Protein AF-A0A4R6RKH7-F1 (afdb_monomer_lite)

Organism: NCBI:txid1920512

Sequence (95 aa):
MTASIIANHLQAALGTDVGISFDDTAAPREVVLYRPDRLSEDFVALALQSLEDTDPNALDRIEAVLVTFETPLGRSRRRVDFRPRGGDVGRDAAA

Structure (mmCIF, N/CA/C/O backbone):
data_AF-A0A4R6RKH7-F1
#
_entry.id   AF-A0A4R6RKH7-F1
#
loop_
_atom_site.group_PDB
_atom_site.id
_atom_site.type_symbol
_atom_site.label_atom_id
_atom_site.label_alt_id
_atom_site.label_comp_id
_atom_site.label_asym_id
_atom_site.label_entity_id
_atom_site.label_seq_id
_atom_site.pdbx_PDB_ins_code
_atom_site.Cartn_x
_atom_site.Cartn_y
_atom_site.Cartn_z
_atom_site.occupancy
_atom_site.B_iso_or_equiv
_atom_site.auth_seq_id
_atom_site.auth_comp_id
_atom_site.auth_asym_id
_atom_site.auth_atom_id
_atom_site.pdbx_PDB_model_num
ATOM 1 N N . MET A 1 1 ? 13.550 -1.271 -9.392 1.00 62.09 1 MET A N 1
ATOM 2 C CA . MET A 1 1 ? 12.834 -0.108 -8.832 1.00 62.09 1 MET A CA 1
ATOM 3 C C . MET A 1 1 ? 13.189 0.051 -7.355 1.00 62.09 1 MET A C 1
ATOM 5 O O . MET A 1 1 ? 13.490 -0.958 -6.731 1.00 62.09 1 MET A O 1
ATOM 9 N N . THR A 1 2 ? 13.235 1.272 -6.808 1.00 78.75 2 THR A N 1
ATOM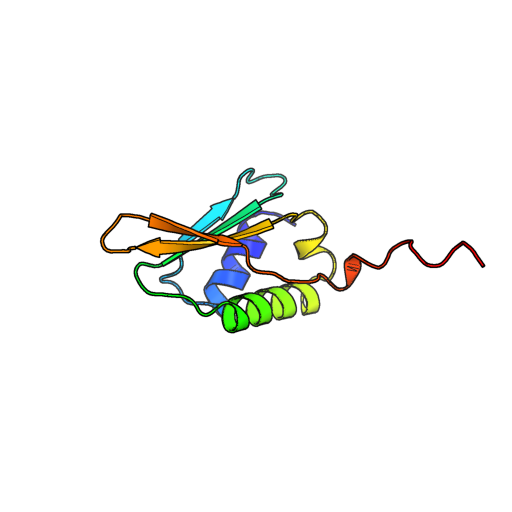 10 C CA . THR A 1 2 ? 13.549 1.523 -5.384 1.00 78.75 2 THR A CA 1
ATOM 11 C C . THR A 1 2 ? 12.271 1.682 -4.557 1.00 78.75 2 THR A C 1
ATOM 13 O O . THR A 1 2 ? 11.237 2.089 -5.092 1.00 78.75 2 THR A O 1
ATOM 16 N N . ALA A 1 3 ? 12.342 1.419 -3.247 1.00 85.62 3 ALA A N 1
ATOM 17 C CA . ALA A 1 3 ? 11.224 1.580 -2.309 1.00 85.62 3 ALA A CA 1
ATOM 18 C C . ALA A 1 3 ? 10.541 2.961 -2.398 1.00 85.62 3 ALA A C 1
ATOM 20 O O . ALA A 1 3 ? 9.325 3.070 -2.266 1.00 85.62 3 ALA A O 1
ATOM 21 N N . SER A 1 4 ? 11.306 4.014 -2.701 1.00 87.06 4 SER A N 1
ATOM 22 C CA . SER A 1 4 ? 10.792 5.378 -2.867 1.00 87.06 4 SER A CA 1
ATOM 23 C C . SER A 1 4 ? 9.785 5.517 -4.010 1.00 87.06 4 SER A C 1
ATOM 25 O O . SER A 1 4 ? 8.825 6.267 -3.877 1.00 87.06 4 SER A O 1
ATOM 27 N N . ILE A 1 5 ? 9.969 4.802 -5.125 1.00 87.88 5 ILE A N 1
ATOM 28 C CA . ILE A 1 5 ? 9.048 4.892 -6.268 1.00 87.88 5 ILE A CA 1
ATOM 29 C C . ILE A 1 5 ? 7.721 4.209 -5.928 1.00 87.88 5 ILE A C 1
ATOM 31 O O . ILE A 1 5 ? 6.662 4.795 -6.143 1.00 87.88 5 ILE A O 1
ATOM 35 N N . ILE A 1 6 ? 7.785 3.019 -5.318 1.00 89.94 6 ILE A N 1
ATOM 36 C CA . ILE A 1 6 ? 6.602 2.288 -4.841 1.00 89.94 6 ILE A CA 1
ATOM 37 C C . ILE A 1 6 ? 5.834 3.143 -3.825 1.00 89.94 6 ILE A C 1
ATOM 39 O O . ILE A 1 6 ? 4.625 3.315 -3.952 1.00 89.94 6 ILE A O 1
ATOM 43 N N . ALA A 1 7 ? 6.538 3.729 -2.851 1.00 92.56 7 ALA A N 1
ATOM 44 C CA . ALA A 1 7 ? 5.925 4.579 -1.836 1.00 92.56 7 ALA A CA 1
ATOM 45 C C . ALA A 1 7 ? 5.233 5.805 -2.444 1.00 92.56 7 ALA A C 1
ATOM 47 O O . ALA A 1 7 ? 4.080 6.071 -2.117 1.00 92.56 7 ALA A O 1
ATOM 48 N N . ASN A 1 8 ? 5.898 6.514 -3.360 1.00 91.69 8 ASN A N 1
ATOM 49 C CA . ASN A 1 8 ? 5.330 7.698 -4.005 1.00 91.69 8 ASN A CA 1
ATOM 50 C C . ASN A 1 8 ? 4.054 7.363 -4.787 1.00 91.69 8 ASN A C 1
ATOM 52 O O . ASN A 1 8 ? 3.068 8.094 -4.694 1.00 91.69 8 ASN A O 1
ATOM 56 N N . HIS A 1 9 ? 4.053 6.253 -5.532 1.00 92.25 9 HIS A N 1
ATOM 57 C CA . HIS A 1 9 ? 2.880 5.826 -6.295 1.00 92.25 9 HIS A CA 1
ATOM 58 C C . HIS A 1 9 ? 1.716 5.454 -5.378 1.00 92.25 9 HIS A C 1
ATOM 60 O O . HIS A 1 9 ? 0.591 5.912 -5.569 1.00 92.25 9 HIS A O 1
ATOM 66 N N . LEU A 1 10 ? 1.991 4.664 -4.339 1.00 92.38 10 LEU A N 1
ATOM 67 C CA . LEU A 1 10 ? 0.973 4.237 -3.384 1.00 92.38 10 LEU A CA 1
ATOM 68 C C . LEU A 1 10 ? 0.426 5.407 -2.559 1.00 92.38 10 LEU A C 1
ATOM 70 O O . LEU A 1 10 ? -0.777 5.453 -2.330 1.00 92.38 10 LEU A O 1
ATOM 74 N N . GLN A 1 11 ? 1.249 6.382 -2.167 1.00 93.56 11 GLN A N 1
ATOM 75 C CA . GLN A 1 11 ? 0.765 7.605 -1.512 1.00 93.56 11 GLN A CA 1
ATOM 76 C C . GLN A 1 11 ? -0.100 8.455 -2.445 1.00 93.56 11 GLN A C 1
ATOM 78 O O . GLN A 1 11 ? -1.122 8.984 -2.012 1.00 93.56 11 GLN A O 1
ATOM 83 N N . ALA A 1 12 ? 0.266 8.564 -3.726 1.00 92.00 12 ALA A N 1
ATOM 84 C CA . ALA A 1 12 ? -0.547 9.278 -4.707 1.00 92.00 12 ALA A CA 1
ATOM 85 C C . ALA A 1 12 ? -1.916 8.609 -4.923 1.00 92.00 12 ALA A C 1
ATOM 87 O O . ALA A 1 12 ? -2.916 9.304 -5.090 1.00 92.00 12 ALA A O 1
ATOM 88 N N . ALA A 1 13 ? -1.969 7.274 -4.887 1.00 91.88 13 ALA A N 1
ATOM 89 C CA . ALA A 1 13 ? -3.200 6.511 -5.074 1.00 91.88 13 ALA A CA 1
ATOM 90 C C . ALA A 1 13 ? -4.073 6.430 -3.808 1.00 91.88 13 ALA A C 1
ATOM 92 O O . ALA A 1 13 ? -5.296 6.513 -3.901 1.00 91.88 13 ALA A O 1
ATOM 93 N N . LEU A 1 14 ? -3.464 6.251 -2.632 1.00 91.50 14 LEU A N 1
ATOM 94 C CA . LEU A 1 14 ? -4.173 5.926 -1.388 1.00 91.50 14 LEU A CA 1
ATOM 95 C C . LEU A 1 14 ? -4.355 7.116 -0.434 1.00 91.50 14 LEU A C 1
ATOM 97 O O . LEU A 1 14 ? -5.173 7.023 0.485 1.00 91.50 14 LEU A O 1
ATOM 101 N N . GLY A 1 15 ? -3.624 8.212 -0.653 1.00 90.56 15 GLY A N 1
ATOM 102 C CA . GLY A 1 15 ? -3.641 9.412 0.183 1.00 90.56 15 GLY A CA 1
ATOM 103 C C . GLY A 1 15 ? -2.323 9.655 0.925 1.00 90.56 15 GLY A C 1
ATOM 104 O O . GLY A 1 15 ? -1.565 8.736 1.241 1.00 90.56 15 GLY A O 1
ATOM 105 N N . THR A 1 16 ? -2.046 10.927 1.227 1.00 87.69 16 THR A N 1
ATOM 106 C CA . THR A 1 16 ? -0.821 11.371 1.923 1.00 87.69 16 THR A CA 1
ATOM 107 C C . THR A 1 16 ? -0.776 10.979 3.400 1.00 87.69 16 THR A C 1
ATOM 109 O O . THR A 1 16 ? 0.268 11.070 4.039 1.00 87.69 16 THR A O 1
ATOM 112 N N . ASP A 1 17 ? -1.917 10.591 3.958 1.00 88.25 17 ASP A N 1
ATOM 113 C CA . ASP A 1 17 ? -2.106 10.115 5.327 1.00 88.25 17 ASP A CA 1
ATOM 114 C C . ASP A 1 17 ? -1.718 8.638 5.510 1.00 88.25 17 ASP A C 1
ATOM 116 O O . ASP A 1 17 ? -1.610 8.164 6.643 1.00 88.25 17 ASP A O 1
ATOM 120 N N . VAL A 1 18 ? -1.459 7.917 4.415 1.00 91.25 18 VAL A N 1
ATOM 121 C CA . VAL A 1 18 ? -0.966 6.539 4.446 1.00 91.25 18 VAL A CA 1
ATOM 122 C C . VAL A 1 18 ? 0.528 6.519 4.766 1.00 91.25 18 VAL A C 1
ATOM 124 O O . VAL A 1 18 ? 1.372 6.980 3.992 1.00 91.25 18 VAL A O 1
ATOM 127 N N . GLY A 1 19 ? 0.863 5.925 5.910 1.00 92.94 19 GLY A N 1
ATOM 128 C CA . GLY A 1 19 ? 2.227 5.530 6.234 1.00 92.94 19 GLY A CA 1
ATOM 129 C C . GLY A 1 19 ? 2.618 4.293 5.432 1.00 92.94 19 GLY A C 1
ATOM 130 O O . GLY A 1 19 ? 1.869 3.321 5.399 1.00 92.94 19 GLY A O 1
ATOM 131 N N . ILE A 1 20 ? 3.788 4.317 4.800 1.00 94.38 20 ILE A N 1
ATOM 132 C CA . ILE A 1 20 ? 4.307 3.190 4.020 1.00 94.38 20 ILE A CA 1
ATOM 133 C C . ILE A 1 20 ? 5.673 2.815 4.573 1.00 94.38 20 ILE A C 1
ATOM 135 O O . ILE A 1 20 ? 6.556 3.664 4.694 1.00 94.38 20 ILE A O 1
ATOM 139 N N . SER A 1 21 ? 5.849 1.542 4.901 1.00 94.12 21 SER A N 1
ATOM 140 C CA . SER A 1 21 ? 7.135 0.992 5.317 1.00 94.12 21 SER A CA 1
ATOM 141 C C . SER A 1 21 ? 7.434 -0.305 4.585 1.00 94.12 21 SER A C 1
ATOM 143 O O . SER A 1 21 ? 6.523 -1.023 4.181 1.00 94.12 21 SER A O 1
ATOM 145 N N . PHE A 1 22 ? 8.720 -0.603 4.457 1.00 93.75 22 PHE A N 1
ATOM 146 C CA . PHE A 1 22 ? 9.231 -1.794 3.793 1.00 93.75 22 PHE A CA 1
ATOM 147 C C . PHE A 1 22 ? 10.076 -2.597 4.776 1.00 93.75 22 PHE A C 1
ATOM 149 O O . PHE A 1 22 ? 10.644 -2.023 5.709 1.00 93.75 22 PHE A O 1
ATOM 156 N N . ASP A 1 23 ? 10.169 -3.903 4.559 1.00 92.25 23 ASP A N 1
ATOM 157 C CA . ASP A 1 23 ? 11.112 -4.763 5.276 1.00 92.25 23 ASP A CA 1
ATOM 158 C C . ASP A 1 23 ? 12.572 -4.439 4.917 1.00 92.25 23 ASP A C 1
ATOM 160 O O . ASP A 1 23 ? 13.423 -4.355 5.802 1.00 92.25 23 ASP A O 1
ATOM 164 N N . ASP A 1 24 ? 12.838 -4.187 3.634 1.00 87.06 24 ASP A N 1
ATOM 165 C CA . ASP A 1 24 ? 14.126 -3.756 3.089 1.00 87.06 24 ASP A CA 1
ATOM 166 C C . ASP A 1 24 ? 13.901 -2.614 2.082 1.00 87.06 24 ASP A C 1
ATOM 168 O O . ASP A 1 24 ? 13.059 -2.690 1.189 1.00 87.06 24 ASP A O 1
ATOM 172 N N . THR A 1 25 ? 14.644 -1.515 2.213 1.00 84.69 25 THR A N 1
ATOM 173 C CA . THR A 1 25 ? 14.490 -0.341 1.338 1.00 84.69 25 THR A CA 1
ATOM 174 C C . THR A 1 25 ? 15.204 -0.478 -0.012 1.00 84.69 25 THR A C 1
ATOM 176 O O . THR A 1 25 ? 14.831 0.204 -0.974 1.00 84.69 25 THR A O 1
ATOM 179 N N . ALA A 1 26 ? 16.214 -1.345 -0.112 1.00 84.88 26 ALA A N 1
ATOM 180 C CA . ALA A 1 26 ? 16.959 -1.620 -1.338 1.00 84.88 26 ALA A CA 1
ATOM 181 C C . ALA A 1 26 ? 16.294 -2.718 -2.180 1.00 84.88 26 ALA A C 1
ATOM 183 O O . ALA A 1 26 ? 16.300 -2.640 -3.412 1.00 84.88 26 ALA A O 1
ATOM 184 N N . ALA A 1 27 ? 15.712 -3.724 -1.526 1.00 84.19 27 ALA A N 1
ATOM 185 C CA . ALA A 1 27 ? 15.045 -4.848 -2.176 1.00 84.19 27 ALA A CA 1
ATOM 186 C C . ALA A 1 27 ? 13.793 -5.281 -1.391 1.00 84.19 27 ALA A C 1
ATOM 188 O O . ALA A 1 27 ? 13.801 -6.356 -0.792 1.00 84.19 27 ALA A O 1
ATOM 189 N N . PRO A 1 28 ? 12.723 -4.465 -1.396 1.00 87.81 28 PRO A N 1
ATOM 190 C CA . PRO A 1 28 ? 11.527 -4.753 -0.615 1.00 87.81 28 PRO A CA 1
ATOM 191 C C . PRO A 1 28 ? 10.902 -6.080 -1.045 1.00 87.81 28 PRO A C 1
ATOM 193 O O . PRO A 1 28 ? 10.749 -6.332 -2.244 1.00 87.81 28 PRO A O 1
ATOM 196 N N . ARG A 1 29 ? 10.529 -6.902 -0.062 1.00 89.75 29 ARG A N 1
ATOM 197 C CA . ARG A 1 29 ? 9.703 -8.108 -0.243 1.00 89.75 29 ARG A CA 1
ATOM 198 C C . ARG A 1 29 ? 8.361 -7.974 0.460 1.00 89.75 29 ARG A C 1
ATOM 200 O O . ARG A 1 29 ? 7.398 -8.634 0.074 1.00 89.75 29 ARG A O 1
ATOM 207 N N . GLU A 1 30 ? 8.267 -7.087 1.443 1.00 92.06 30 GLU A N 1
ATOM 208 C CA . GLU A 1 30 ? 7.031 -6.763 2.139 1.00 92.06 30 GLU A CA 1
ATOM 209 C C . GLU A 1 30 ? 6.770 -5.254 2.111 1.00 92.06 30 GLU A C 1
ATOM 211 O O . GLU A 1 30 ? 7.661 -4.440 2.359 1.00 92.06 30 GLU A O 1
ATOM 216 N N . VAL A 1 31 ? 5.517 -4.881 1.845 1.00 93.00 31 VAL A N 1
ATOM 217 C CA . VAL A 1 31 ? 5.028 -3.506 1.991 1.00 93.00 31 VAL A CA 1
ATOM 218 C C . VAL A 1 31 ? 4.000 -3.471 3.109 1.00 93.00 31 VAL A C 1
ATOM 220 O O . VAL A 1 31 ? 3.028 -4.223 3.090 1.00 93.00 31 VAL A O 1
ATOM 223 N N . VAL A 1 32 ? 4.174 -2.568 4.066 1.00 94.00 32 VAL A N 1
ATOM 224 C CA . VAL A 1 32 ? 3.214 -2.332 5.145 1.00 94.00 32 VAL A CA 1
ATOM 225 C C . VAL A 1 32 ? 2.607 -0.945 4.972 1.00 94.00 32 VAL A C 1
ATOM 227 O O . VAL A 1 32 ? 3.319 0.058 4.957 1.00 94.00 32 VAL A O 1
ATOM 230 N N . LEU A 1 33 ? 1.284 -0.906 4.856 1.00 94.19 33 LEU A N 1
ATOM 231 C CA . LEU A 1 33 ? 0.456 0.284 4.736 1.00 94.19 33 LEU A CA 1
ATOM 232 C C . LEU A 1 33 ? -0.240 0.537 6.070 1.00 94.19 33 LEU A C 1
ATOM 234 O O . LEU A 1 33 ? -0.965 -0.325 6.565 1.00 94.19 33 LEU A O 1
ATOM 238 N N . TYR A 1 34 ? -0.039 1.716 6.643 1.00 91.69 34 TYR A N 1
ATOM 239 C CA . TYR A 1 34 ? -0.631 2.122 7.909 1.00 91.69 34 TYR A CA 1
ATOM 240 C C . TYR A 1 34 ? -1.530 3.341 7.746 1.00 91.69 34 TYR A C 1
ATOM 242 O O . TYR A 1 34 ? -1.102 4.359 7.205 1.00 91.69 34 TYR A O 1
ATOM 250 N N . ARG A 1 35 ? -2.737 3.261 8.312 1.00 88.06 35 ARG A N 1
ATOM 251 C CA . ARG A 1 35 ? -3.578 4.426 8.606 1.00 88.06 35 ARG A CA 1
ATOM 252 C C . ARG A 1 35 ? -4.308 4.278 9.939 1.00 88.06 35 ARG A C 1
ATOM 254 O O . ARG A 1 35 ? -4.599 3.156 10.339 1.00 88.06 35 ARG A O 1
ATOM 261 N N . PRO A 1 36 ? -4.659 5.379 10.626 1.00 84.50 36 PRO A N 1
ATOM 262 C CA . PRO A 1 36 ? -5.506 5.312 11.818 1.00 84.50 36 PRO A CA 1
ATOM 263 C C . PRO A 1 36 ? -6.900 4.738 11.527 1.00 84.50 36 PRO A C 1
ATOM 265 O O . PRO A 1 36 ? -7.463 4.029 12.357 1.00 84.50 36 PRO A O 1
ATOM 268 N N . ASP A 1 37 ? -7.450 5.032 10.351 1.00 85.25 37 ASP A N 1
ATOM 269 C CA . ASP A 1 37 ? -8.741 4.556 9.871 1.00 85.25 37 ASP A CA 1
ATOM 270 C C . ASP A 1 37 ? -8.597 3.352 8.924 1.00 85.25 37 ASP A C 1
ATOM 272 O O . ASP A 1 37 ? -7.541 3.077 8.352 1.00 85.25 37 ASP A O 1
ATOM 276 N N . ARG A 1 38 ? -9.686 2.596 8.758 1.00 83.25 38 ARG A N 1
ATOM 277 C CA . ARG A 1 38 ? -9.666 1.357 7.979 1.00 83.25 38 ARG A CA 1
ATOM 278 C C . ARG A 1 38 ? -9.566 1.649 6.478 1.00 83.25 38 ARG A C 1
ATOM 280 O O . ARG A 1 38 ? -10.501 2.172 5.880 1.00 83.25 38 ARG A O 1
ATOM 287 N N . LEU A 1 39 ? -8.474 1.201 5.864 1.00 84.38 39 LEU A N 1
ATOM 288 C CA . LEU A 1 39 ? -8.338 1.084 4.411 1.00 84.38 39 LEU A CA 1
ATOM 289 C C . LEU A 1 39 ? -9.139 -0.116 3.893 1.00 84.38 39 LEU A C 1
ATOM 291 O O . LEU A 1 39 ? -9.093 -1.205 4.470 1.00 84.38 39 LEU A O 1
ATOM 295 N N . SER A 1 40 ? -9.870 0.088 2.797 1.00 86.00 40 SER A N 1
ATOM 296 C CA . SER A 1 40 ? -10.519 -1.011 2.079 1.00 86.00 40 SER A CA 1
ATOM 297 C C . SER A 1 40 ? -9.471 -1.848 1.347 1.00 86.00 40 SER A C 1
ATOM 299 O O . SER A 1 40 ? -8.612 -1.294 0.663 1.00 86.00 40 SER A O 1
ATOM 301 N N . GLU A 1 41 ? -9.565 -3.172 1.459 1.00 85.00 41 GLU A N 1
ATOM 302 C CA . GLU A 1 41 ? -8.675 -4.109 0.762 1.00 85.00 41 GLU A CA 1
ATOM 303 C C . GLU A 1 41 ? -8.802 -3.959 -0.761 1.00 85.00 41 GLU A C 1
ATOM 305 O O . GLU A 1 41 ? -7.784 -3.883 -1.445 1.00 85.00 41 GLU A O 1
ATOM 310 N N . ASP A 1 42 ? -10.023 -3.771 -1.276 1.00 86.62 42 ASP A N 1
ATOM 311 C CA . ASP A 1 42 ? -10.277 -3.534 -2.704 1.00 86.62 42 ASP A CA 1
ATOM 312 C C . ASP A 1 42 ? -9.583 -2.263 -3.204 1.00 86.62 42 ASP A C 1
ATOM 314 O O . ASP A 1 42 ? -9.040 -2.219 -4.305 1.00 86.62 42 ASP A O 1
ATOM 318 N N . PHE A 1 43 ? -9.572 -1.216 -2.378 1.00 88.44 43 PHE A N 1
ATOM 319 C CA . PHE A 1 43 ? -8.941 0.049 -2.741 1.00 88.44 43 PHE A CA 1
ATOM 320 C C . PHE A 1 43 ? -7.415 -0.080 -2.799 1.00 88.44 43 PHE A C 1
ATOM 322 O O . PHE A 1 43 ? -6.779 0.449 -3.709 1.00 88.44 43 PHE A O 1
ATOM 329 N N . VAL A 1 44 ? -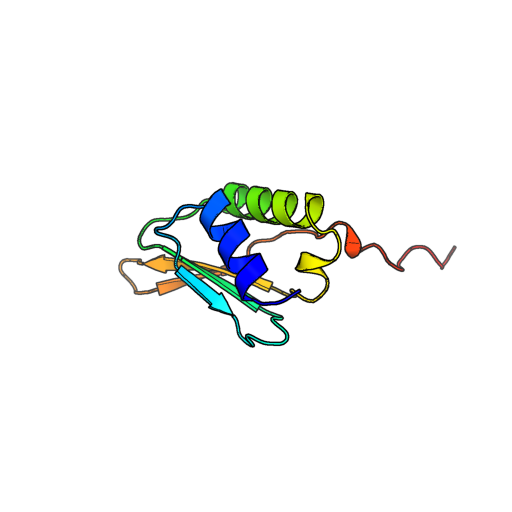6.830 -0.846 -1.874 1.00 91.31 44 VAL A N 1
ATOM 330 C CA . VAL A 1 44 ? -5.400 -1.173 -1.910 1.00 91.31 44 VAL A CA 1
ATOM 331 C C . VAL A 1 44 ? -5.068 -2.047 -3.118 1.00 91.31 44 VAL A C 1
ATOM 333 O O . VAL A 1 44 ? -4.095 -1.763 -3.814 1.00 91.31 44 VAL A O 1
ATOM 336 N N . ALA A 1 45 ? -5.885 -3.057 -3.417 1.00 90.31 45 ALA A N 1
ATOM 337 C CA . ALA A 1 45 ? -5.702 -3.905 -4.591 1.00 90.31 45 ALA A CA 1
ATOM 338 C C . ALA A 1 45 ? -5.732 -3.092 -5.899 1.00 90.31 45 ALA A C 1
ATOM 340 O O . ALA A 1 45 ? -4.875 -3.286 -6.759 1.00 90.31 45 ALA A O 1
ATOM 341 N N . LEU A 1 46 ? -6.647 -2.123 -6.027 1.00 90.12 46 LEU A N 1
ATOM 342 C CA . LEU A 1 46 ? -6.699 -1.206 -7.173 1.00 90.12 46 LEU A CA 1
ATOM 343 C C . LEU A 1 46 ? -5.437 -0.338 -7.299 1.00 90.12 46 LEU A C 1
ATOM 345 O O . LEU A 1 46 ? -4.930 -0.152 -8.405 1.00 90.12 46 LEU A O 1
ATOM 349 N N . ALA A 1 47 ? -4.905 0.172 -6.186 1.00 92.25 47 ALA A N 1
ATOM 350 C CA . ALA A 1 47 ? -3.667 0.951 -6.199 1.00 92.25 47 ALA A CA 1
ATOM 351 C C . ALA A 1 47 ? -2.453 0.107 -6.622 1.00 92.25 47 ALA A C 1
ATOM 353 O O . ALA A 1 47 ? -1.616 0.575 -7.395 1.00 92.25 47 ALA A O 1
ATOM 354 N N . LEU A 1 48 ? -2.379 -1.146 -6.163 1.00 91.31 48 LEU A N 1
ATOM 355 C CA . LEU A 1 48 ? -1.344 -2.097 -6.578 1.00 91.31 48 LEU A CA 1
ATOM 356 C C . LEU A 1 48 ? -1.465 -2.443 -8.065 1.00 91.31 48 LEU A C 1
ATOM 358 O O . LEU A 1 48 ? -0.457 -2.454 -8.767 1.00 91.31 48 LEU A O 1
ATOM 362 N N . GLN A 1 49 ? -2.686 -2.642 -8.566 1.00 89.44 49 GLN A N 1
ATOM 363 C CA . GLN A 1 49 ? -2.919 -2.880 -9.990 1.00 89.44 49 GLN A CA 1
ATOM 364 C C . GLN A 1 49 ? -2.466 -1.685 -10.838 1.00 89.44 49 GLN A C 1
ATOM 366 O O . GLN A 1 49 ? -1.800 -1.875 -11.849 1.00 89.44 49 GLN A O 1
ATOM 371 N N . SER A 1 50 ? -2.765 -0.457 -10.404 1.00 90.44 50 SER A N 1
ATOM 372 C CA . SER A 1 50 ? -2.317 0.763 -11.086 1.00 90.44 50 SER A CA 1
ATOM 373 C C . SER A 1 50 ? -0.791 0.909 -11.101 1.00 90.44 50 SER A C 1
ATOM 375 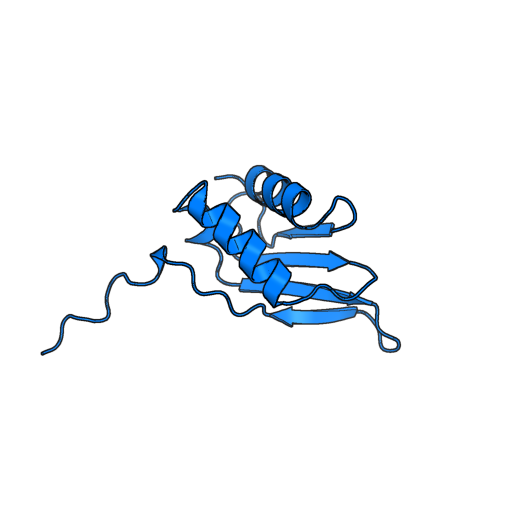O O . SER A 1 50 ? -0.234 1.412 -12.080 1.00 90.44 50 SER A O 1
ATOM 377 N N . LEU A 1 51 ? -0.113 0.491 -10.028 1.00 90.19 51 LEU A N 1
ATOM 378 C CA . LEU A 1 51 ? 1.348 0.460 -9.975 1.00 90.19 51 LEU A CA 1
ATOM 379 C C . LEU A 1 51 ? 1.910 -0.539 -10.993 1.00 90.19 51 LEU A C 1
ATOM 381 O O . LEU A 1 51 ? 2.812 -0.186 -11.744 1.00 90.19 51 LEU A O 1
ATOM 385 N N . GLU A 1 52 ? 1.341 -1.741 -11.061 1.00 88.69 52 GLU A N 1
ATOM 386 C CA . GLU A 1 52 ? 1.727 -2.764 -12.038 1.00 88.69 52 GLU A CA 1
ATOM 387 C C . GLU A 1 52 ? 1.444 -2.331 -13.488 1.00 88.69 52 GLU A C 1
ATOM 389 O O . GLU A 1 52 ? 2.260 -2.558 -14.375 1.00 88.69 52 GLU A O 1
ATOM 394 N N . ASP A 1 53 ? 0.331 -1.638 -13.740 1.00 88.00 53 ASP A N 1
ATOM 395 C CA . ASP A 1 53 ? 0.031 -1.084 -15.067 1.00 88.00 53 ASP A CA 1
ATOM 396 C C . ASP A 1 53 ? 1.042 0.012 -15.480 1.00 88.00 53 ASP A C 1
ATOM 398 O O . ASP A 1 53 ? 1.248 0.249 -16.671 1.00 88.00 53 ASP A O 1
ATOM 402 N N . THR A 1 54 ? 1.680 0.678 -14.509 1.00 87.00 54 THR A N 1
ATOM 403 C CA . THR A 1 54 ? 2.693 1.726 -14.742 1.00 87.00 54 THR A CA 1
ATOM 404 C C . THR A 1 54 ? 4.100 1.143 -14.900 1.00 87.00 54 THR A C 1
ATOM 406 O O . THR A 1 54 ? 4.850 1.562 -15.782 1.00 87.00 54 THR A O 1
ATOM 409 N N . ASP A 1 55 ? 4.463 0.179 -14.056 1.00 85.19 55 ASP A N 1
ATOM 410 C CA . ASP A 1 55 ? 5.692 -0.609 -14.150 1.00 85.19 55 ASP A CA 1
ATOM 411 C C . ASP A 1 55 ? 5.357 -2.088 -13.882 1.00 85.19 55 ASP A C 1
ATOM 413 O O . ASP A 1 55 ? 5.197 -2.482 -12.722 1.00 85.19 55 ASP A O 1
ATOM 417 N N . PRO A 1 56 ? 5.292 -2.924 -14.937 1.00 82.44 56 PRO A N 1
ATOM 418 C CA . PRO A 1 56 ? 4.910 -4.330 -14.821 1.00 82.44 56 PRO A CA 1
ATOM 419 C C . PRO A 1 56 ? 5.777 -5.162 -13.877 1.00 82.44 56 PRO 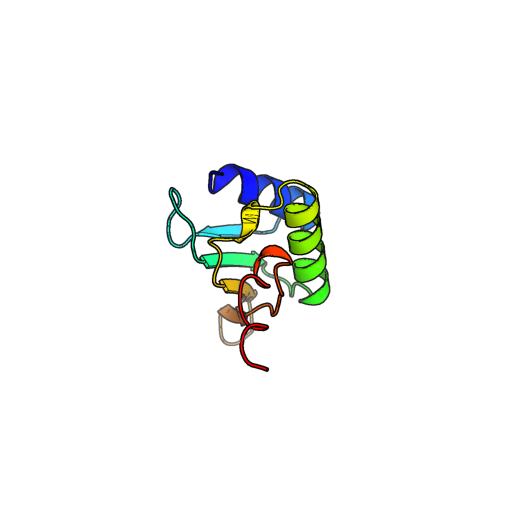A C 1
ATOM 421 O O . PRO A 1 56 ? 5.310 -6.183 -13.391 1.00 82.44 56 PRO A O 1
ATOM 424 N N . ASN A 1 57 ? 7.013 -4.737 -13.591 1.00 83.25 57 ASN A N 1
ATOM 425 C CA . ASN A 1 57 ? 7.934 -5.483 -12.726 1.00 83.25 57 ASN A CA 1
ATOM 426 C C . ASN A 1 57 ? 8.018 -4.889 -11.307 1.00 83.25 57 ASN A C 1
ATOM 428 O O . ASN A 1 57 ? 8.849 -5.303 -10.492 1.00 83.25 57 ASN A O 1
ATOM 432 N N . ALA A 1 58 ? 7.196 -3.879 -11.001 1.00 82.44 58 ALA A N 1
ATOM 433 C CA . ALA A 1 58 ? 7.214 -3.161 -9.730 1.00 82.44 58 ALA A CA 1
ATOM 434 C C . ALA A 1 58 ? 6.982 -4.068 -8.520 1.00 82.44 58 ALA A C 1
ATOM 436 O O . ALA A 1 58 ? 7.524 -3.820 -7.439 1.00 82.44 58 ALA A O 1
ATOM 437 N N . LEU A 1 59 ? 6.150 -5.093 -8.711 1.00 84.06 59 LEU A N 1
ATOM 438 C CA . LEU A 1 59 ? 5.644 -5.961 -7.657 1.00 84.06 59 LEU A CA 1
ATOM 439 C C . LEU A 1 59 ? 6.223 -7.379 -7.712 1.00 84.06 59 LEU A C 1
ATOM 441 O O . LEU A 1 59 ? 5.948 -8.156 -6.806 1.00 84.06 59 LEU A O 1
ATOM 445 N N . ASP A 1 60 ? 7.082 -7.703 -8.685 1.00 84.62 60 ASP A N 1
ATOM 446 C CA . ASP A 1 60 ? 7.634 -9.058 -8.884 1.00 84.62 60 ASP A CA 1
ATOM 447 C C . ASP A 1 60 ? 8.332 -9.631 -7.647 1.00 84.62 60 ASP A C 1
ATOM 449 O O . ASP A 1 60 ? 8.356 -10.839 -7.425 1.00 84.62 60 ASP A O 1
ATOM 453 N N . ARG A 1 61 ? 8.944 -8.753 -6.846 1.00 81.00 61 ARG A N 1
ATOM 454 C CA . ARG A 1 61 ? 9.663 -9.128 -5.620 1.00 81.00 61 ARG A CA 1
ATOM 455 C C . ARG A 1 61 ? 8.810 -9.005 -4.363 1.00 81.00 61 ARG A C 1
ATOM 457 O O . ARG A 1 61 ? 9.238 -9.467 -3.310 1.00 81.00 61 ARG A O 1
ATOM 464 N N . ILE A 1 62 ? 7.644 -8.369 -4.463 1.00 87.94 62 ILE A N 1
ATOM 465 C CA . ILE A 1 62 ? 6.754 -8.133 -3.332 1.00 87.94 62 ILE A CA 1
ATOM 466 C C . ILE A 1 62 ? 5.951 -9.402 -3.083 1.00 87.94 62 ILE A C 1
ATOM 468 O O . ILE A 1 62 ? 5.016 -9.739 -3.801 1.00 87.94 62 ILE A O 1
ATOM 472 N N . GLU A 1 63 ? 6.307 -10.096 -2.015 1.00 88.12 63 GLU A N 1
ATOM 473 C CA . GLU A 1 63 ? 5.638 -11.316 -1.588 1.00 88.12 63 GLU A CA 1
ATOM 474 C C . GLU A 1 63 ? 4.379 -11.007 -0.789 1.00 88.12 63 GLU A C 1
ATOM 476 O O . GLU A 1 63 ? 3.415 -11.771 -0.843 1.00 88.12 63 GLU A O 1
ATOM 481 N N . ALA A 1 64 ? 4.365 -9.900 -0.043 1.00 88.88 64 ALA A N 1
ATOM 482 C CA . ALA A 1 64 ? 3.235 -9.528 0.794 1.00 88.88 64 ALA A CA 1
ATOM 483 C C . ALA A 1 64 ? 3.001 -8.015 0.835 1.00 88.88 64 ALA A C 1
ATOM 485 O O . ALA A 1 64 ? 3.925 -7.220 0.992 1.00 88.88 64 ALA A O 1
ATOM 486 N N . VAL A 1 65 ? 1.725 -7.631 0.778 1.00 91.00 65 VAL A N 1
ATOM 487 C CA . VAL A 1 65 ? 1.265 -6.283 1.118 1.00 91.00 65 VAL A CA 1
ATOM 488 C C . VAL A 1 65 ? 0.341 -6.395 2.317 1.00 91.00 65 VAL A C 1
ATOM 490 O O . VAL A 1 65 ? -0.626 -7.161 2.301 1.00 91.00 65 VAL A O 1
ATOM 493 N N . LEU A 1 66 ? 0.657 -5.662 3.378 1.00 91.81 66 LEU A N 1
ATOM 494 C CA . LEU A 1 66 ? -0.050 -5.713 4.645 1.00 91.81 66 LEU A CA 1
ATOM 495 C C . LEU A 1 66 ? -0.679 -4.362 4.953 1.00 91.81 66 LEU A C 1
ATOM 497 O O . LEU A 1 66 ? -0.017 -3.335 4.884 1.00 91.81 66 LEU A O 1
ATOM 501 N N . VAL A 1 67 ? -1.941 -4.367 5.357 1.00 90.81 67 VAL A N 1
ATOM 502 C CA . VAL A 1 67 ? -2.657 -3.193 5.850 1.00 90.81 67 VAL A CA 1
ATOM 503 C C . VAL A 1 67 ? -2.773 -3.293 7.365 1.00 90.81 67 VAL A C 1
ATOM 505 O O . VAL A 1 67 ? -3.182 -4.318 7.920 1.00 90.81 67 VAL A O 1
ATOM 508 N N . THR A 1 68 ? -2.409 -2.215 8.043 1.00 91.62 68 THR A N 1
ATOM 509 C CA . THR A 1 68 ? -2.510 -2.057 9.490 1.00 91.62 68 THR A CA 1
ATOM 510 C C . THR A 1 68 ? -3.282 -0.784 9.823 1.00 91.62 68 THR A C 1
ATOM 512 O O . THR A 1 68 ? -3.119 0.252 9.182 1.00 91.62 68 THR A O 1
ATOM 515 N N . PHE A 1 69 ? -4.161 -0.882 10.816 1.00 88.00 69 PHE A N 1
ATOM 516 C CA . PHE A 1 69 ? -4.921 0.246 11.346 1.00 88.00 69 PHE A CA 1
ATOM 517 C C . PHE A 1 69 ? -5.153 0.114 12.848 1.00 88.00 69 PHE A C 1
ATOM 519 O O . PHE A 1 69 ? -5.074 -0.993 13.396 1.00 88.00 69 PHE A O 1
ATOM 526 N N . GLU A 1 70 ? -5.431 1.234 13.512 1.00 86.75 70 GLU A N 1
ATOM 527 C CA . GLU A 1 70 ? -5.659 1.271 14.957 1.00 86.75 70 GLU A CA 1
ATOM 528 C C . GLU A 1 70 ? -7.025 0.665 15.319 1.00 86.75 70 GLU A C 1
ATOM 530 O O . GLU A 1 70 ? -8.050 0.925 14.686 1.00 86.75 70 GLU A O 1
ATOM 535 N N . THR A 1 71 ? -7.045 -0.173 16.355 1.00 82.94 71 THR A N 1
ATOM 536 C CA . THR A 1 71 ? -8.262 -0.777 16.915 1.00 82.94 71 THR A CA 1
ATOM 537 C C . THR A 1 7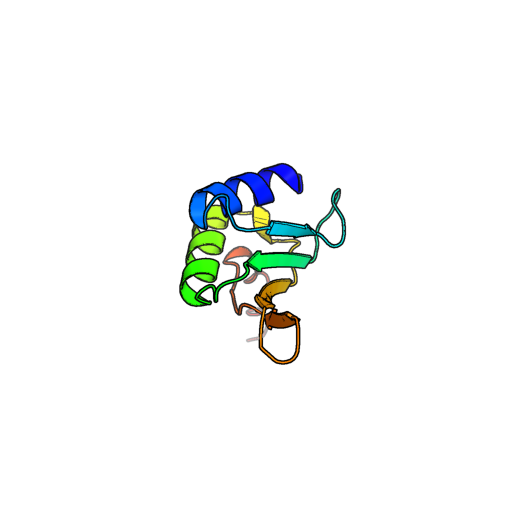1 ? -8.289 -0.575 18.431 1.00 82.94 71 THR A C 1
ATOM 539 O O . THR A 1 71 ? -7.246 -0.288 19.021 1.00 82.94 71 THR A O 1
ATOM 542 N N . PRO A 1 72 ? -9.429 -0.802 19.112 1.00 85.44 72 PRO A N 1
ATOM 543 C CA . PRO A 1 72 ? -9.479 -0.746 20.576 1.00 85.44 72 PRO A CA 1
ATOM 544 C C . PRO A 1 72 ? -8.505 -1.703 21.290 1.00 85.44 72 PRO A C 1
ATOM 546 O O . PRO A 1 72 ? -8.216 -1.505 22.464 1.00 85.44 72 PRO A O 1
ATOM 549 N N . LEU A 1 73 ? -8.007 -2.737 20.599 1.00 86.69 73 LEU A N 1
ATOM 550 C CA . LEU A 1 73 ? -7.067 -3.734 21.126 1.00 86.69 73 LEU A CA 1
ATOM 551 C C . LEU A 1 73 ? -5.610 -3.485 20.678 1.00 86.69 73 LEU A C 1
ATOM 553 O O . LEU A 1 73 ? -4.741 -4.310 20.952 1.00 86.69 73 LEU A O 1
ATOM 557 N N . GLY A 1 74 ? -5.339 -2.373 19.985 1.00 84.00 74 GLY A N 1
ATOM 558 C CA . GLY A 1 74 ? -4.043 -2.042 19.384 1.00 84.00 74 GLY A CA 1
ATOM 559 C C . GLY A 1 74 ? -4.036 -2.168 17.858 1.00 84.00 74 GLY A C 1
ATOM 560 O O . GLY A 1 74 ? -5.088 -2.229 17.215 1.00 84.00 74 GLY A O 1
ATOM 561 N N . ARG A 1 75 ? -2.842 -2.206 17.256 1.00 84.62 75 ARG A N 1
ATOM 562 C CA . ARG A 1 75 ? -2.688 -2.260 15.795 1.00 84.62 75 ARG A CA 1
ATOM 563 C C . ARG A 1 75 ? -3.131 -3.598 15.217 1.00 84.62 75 ARG A C 1
ATOM 565 O O . ARG A 1 75 ? -2.622 -4.653 15.591 1.00 84.62 75 ARG A O 1
ATOM 572 N N . SER A 1 76 ? -4.035 -3.542 14.245 1.00 88.31 76 SER A N 1
ATOM 573 C CA . SER A 1 76 ? -4.376 -4.688 13.402 1.00 88.31 76 SER A CA 1
ATOM 574 C C . SER A 1 76 ? -3.282 -4.951 12.365 1.00 88.31 76 SER A C 1
ATOM 576 O O . SER A 1 76 ? -2.495 -4.064 12.044 1.00 88.31 76 SER A O 1
ATOM 578 N N . ARG A 1 77 ? -3.229 -6.164 11.812 1.00 85.75 77 ARG A N 1
ATOM 579 C CA . ARG A 1 77 ? -2.377 -6.493 10.662 1.00 85.75 77 ARG A CA 1
ATOM 580 C C . ARG A 1 77 ? -3.121 -7.484 9.782 1.00 85.75 77 ARG A C 1
ATOM 582 O O . ARG A 1 77 ? -3.510 -8.551 10.256 1.00 85.75 77 ARG A O 1
ATOM 589 N N . ARG A 1 78 ? -3.360 -7.117 8.527 1.00 85.62 78 ARG A N 1
ATOM 590 C CA . ARG A 1 78 ? -4.064 -7.943 7.540 1.00 85.62 78 ARG A CA 1
ATOM 591 C C . ARG A 1 78 ? -3.295 -7.975 6.239 1.00 85.62 78 ARG A C 1
ATOM 593 O O . ARG A 1 78 ? -2.732 -6.964 5.847 1.00 85.62 78 ARG A O 1
ATOM 600 N N . ARG A 1 79 ? -3.270 -9.131 5.586 1.00 86.00 79 ARG A N 1
ATOM 601 C CA . ARG A 1 79 ? -2.686 -9.280 4.256 1.00 86.00 79 ARG A CA 1
ATOM 602 C C . ARG A 1 79 ? -3.724 -8.900 3.211 1.00 86.00 79 ARG A C 1
ATOM 604 O O . ARG A 1 79 ? -4.884 -9.262 3.364 1.00 86.00 79 ARG A O 1
ATOM 611 N N . VAL A 1 80 ? -3.295 -8.172 2.191 1.00 85.88 80 VAL A N 1
ATOM 612 C CA . VAL A 1 80 ? -4.102 -7.899 1.005 1.00 85.88 80 VAL A CA 1
ATOM 613 C C . VAL A 1 80 ? -3.811 -8.995 -0.001 1.00 85.88 80 VAL A C 1
ATOM 615 O O . VAL A 1 80 ? -2.663 -9.175 -0.415 1.00 85.88 80 VAL A O 1
ATOM 618 N N . ASP A 1 81 ? -4.850 -9.731 -0.374 1.00 80.06 81 ASP A N 1
ATOM 619 C CA . ASP A 1 81 ? -4.765 -10.697 -1.457 1.00 80.06 81 ASP A CA 1
ATOM 620 C C . ASP A 1 81 ? -4.815 -9.937 -2.784 1.00 80.06 81 ASP A C 1
ATOM 622 O O . ASP A 1 81 ? -5.870 -9.507 -3.244 1.00 80.06 81 ASP A O 1
ATOM 626 N N . PHE A 1 82 ? -3.651 -9.754 -3.399 1.00 75.50 82 PHE A N 1
ATOM 627 C CA . PHE A 1 82 ? -3.529 -9.262 -4.765 1.00 75.50 82 PHE A CA 1
ATOM 628 C C . PHE A 1 82 ? -2.736 -10.290 -5.573 1.00 75.50 82 PHE A C 1
ATOM 630 O O . PHE A 1 82 ? -1.800 -10.910 -5.065 1.00 75.50 82 PHE A O 1
ATOM 637 N N . ARG A 1 83 ? -3.140 -10.519 -6.823 1.00 63.72 83 ARG A N 1
ATOM 638 C CA . ARG A 1 83 ? -2.395 -11.372 -7.751 1.00 63.72 83 ARG A CA 1
ATOM 639 C C . ARG A 1 83 ? -1.684 -10.466 -8.749 1.00 63.72 83 ARG A C 1
ATOM 641 O O . ARG A 1 83 ? -2.377 -9.928 -9.611 1.00 63.72 83 ARG A O 1
ATOM 648 N N . PRO A 1 84 ? -0.358 -10.276 -8.638 1.00 59.03 84 PRO A N 1
ATOM 649 C CA . PRO A 1 84 ? 0.384 -9.619 -9.701 1.00 59.03 84 PRO A CA 1
ATOM 650 C C . PRO A 1 84 ? 0.239 -10.451 -10.981 1.00 59.03 84 PRO A C 1
ATOM 652 O O . PRO A 1 84 ? 0.377 -11.679 -10.956 1.00 59.03 84 PRO A O 1
ATOM 655 N N . ARG A 1 85 ? -0.065 -9.789 -12.097 1.00 59.25 85 ARG A N 1
ATOM 656 C CA . ARG A 1 85 ? -0.154 -10.392 -13.435 1.00 59.25 85 ARG A CA 1
ATOM 657 C C . ARG A 1 85 ? 1.162 -11.055 -13.855 1.00 59.25 85 ARG A C 1
ATOM 659 O O . ARG A 1 85 ? 1.134 -11.998 -14.638 1.00 59.25 85 ARG A O 1
ATOM 666 N N . GLY A 1 86 ? 2.298 -10.614 -13.310 1.00 53.16 86 GLY A N 1
ATOM 667 C CA . GLY A 1 86 ? 3.621 -11.205 -13.560 1.00 53.16 86 GLY A CA 1
ATOM 668 C C . GLY A 1 86 ? 3.859 -12.603 -12.960 1.00 53.16 86 GLY A C 1
ATOM 669 O O . GLY A 1 86 ? 4.875 -13.226 -13.259 1.00 53.16 86 GLY A O 1
ATOM 670 N N . GLY A 1 87 ? 2.945 -13.127 -12.131 1.00 48.22 87 GLY A N 1
ATOM 671 C CA . GLY A 1 87 ? 3.109 -14.410 -11.431 1.00 48.22 87 GLY A CA 1
ATOM 672 C C . GLY A 1 87 ? 2.803 -15.676 -12.247 1.00 48.22 87 GLY A C 1
ATOM 673 O O . GLY A 1 87 ? 3.115 -16.774 -11.786 1.00 48.22 87 GLY A O 1
ATOM 674 N N . ASP A 1 88 ? 2.237 -15.558 -13.452 1.00 49.06 88 ASP A N 1
ATOM 675 C CA . ASP A 1 88 ? 1.884 -16.701 -14.317 1.00 49.06 88 ASP A CA 1
ATOM 676 C C . ASP A 1 88 ? 3.074 -17.218 -15.155 1.00 49.06 88 ASP A C 1
ATOM 678 O O . ASP A 1 88 ? 2.934 -17.611 -16.314 1.00 49.06 88 ASP A O 1
ATOM 682 N N . VAL A 1 89 ? 4.277 -17.269 -14.575 1.00 49.53 89 VAL A N 1
ATOM 683 C CA . VAL A 1 89 ? 5.419 -17.958 -15.194 1.00 49.53 89 VAL A CA 1
ATOM 684 C C . VAL A 1 89 ? 5.551 -19.355 -14.586 1.00 49.53 89 VAL A C 1
ATOM 686 O O . VAL A 1 89 ? 6.337 -19.590 -13.673 1.00 49.53 89 VAL A O 1
ATOM 689 N N . GLY A 1 90 ? 4.780 -20.306 -15.124 1.00 45.91 90 GLY A N 1
ATOM 690 C CA . GLY A 1 90 ? 5.172 -21.722 -15.103 1.00 45.91 90 GLY A CA 1
ATOM 691 C C . GLY A 1 90 ? 4.292 -22.708 -14.333 1.00 45.91 90 GLY A C 1
ATOM 692 O O . GLY A 1 90 ? 4.821 -23.486 -13.538 1.00 45.91 90 GLY A O 1
ATOM 693 N N . ARG A 1 91 ? 2.982 -22.786 -14.619 1.00 44.31 91 ARG A N 1
ATOM 694 C CA . ARG A 1 91 ? 2.194 -23.980 -14.238 1.00 44.31 91 ARG A CA 1
ATOM 695 C C . ARG A 1 91 ? 1.415 -24.688 -15.349 1.00 44.31 91 ARG A C 1
ATOM 697 O O . ARG A 1 91 ? 0.651 -25.587 -15.027 1.00 44.31 91 ARG A O 1
ATOM 704 N N . ASP A 1 92 ? 1.708 -24.399 -16.615 1.00 42.84 92 ASP A N 1
ATOM 705 C CA . ASP A 1 92 ? 1.159 -25.134 -17.766 1.00 42.84 92 ASP A CA 1
ATOM 706 C C . ASP A 1 92 ? 2.271 -25.808 -18.589 1.00 42.84 92 ASP A C 1
ATOM 708 O O . ASP A 1 92 ? 2.527 -25.477 -19.743 1.00 42.84 92 ASP A O 1
ATOM 712 N N . ALA A 1 93 ? 2.971 -26.766 -17.977 1.00 44.09 93 ALA A N 1
ATOM 713 C CA . ALA A 1 93 ? 3.871 -27.679 -18.687 1.00 44.09 93 ALA A CA 1
ATOM 714 C C . ALA A 1 93 ? 3.827 -29.084 -18.065 1.00 44.09 93 ALA A C 1
ATOM 716 O O . ALA A 1 93 ? 4.835 -29.603 -17.593 1.00 44.09 93 ALA A O 1
ATOM 717 N N . ALA A 1 9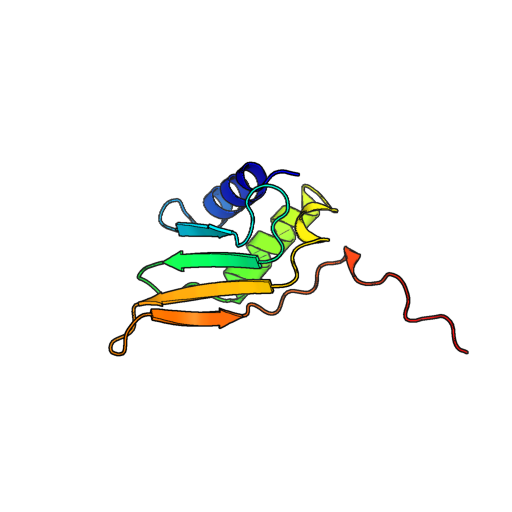4 ? 2.636 -29.682 -18.014 1.00 44.16 94 ALA A N 1
ATOM 718 C CA . ALA A 1 94 ? 2.456 -31.119 -17.815 1.00 44.16 94 ALA A CA 1
ATOM 719 C C . ALA A 1 94 ? 1.061 -31.534 -18.311 1.00 44.16 94 ALA A C 1
ATOM 721 O O . ALA A 1 94 ? 0.124 -31.654 -17.524 1.00 44.16 94 ALA A O 1
ATOM 722 N N . ALA A 1 95 ? 0.932 -31.721 -19.623 1.00 41.19 95 ALA A N 1
ATOM 723 C CA . ALA A 1 95 ? -0.141 -32.491 -20.246 1.00 41.19 95 ALA A CA 1
ATOM 724 C C . ALA A 1 95 ? 0.473 -33.379 -21.330 1.00 41.19 95 ALA A C 1
ATOM 726 O O . ALA A 1 95 ? 1.353 -32.866 -22.060 1.00 41.19 95 ALA A O 1
#

Radius of gyration: 14.21 Å; chains: 1; bounding box: 28×44×41 Å

Foldseek 3Di:
DFQVVLVVLQCVQPHVQWDWDAPDGGQGQEIETEHQDDDDLVSSLVSVVVVCVVPVCPCVNHNWYWYWHQDPVGIDIDTRDHDRPVPPPDDPDDD

Secondary structure (DSSP, 8-state):
--HHHHHHHHHHHH-TT-EEEES-SSS-SEEEEEESSPPPHHHHHHHHHHHHHH-TTSSTT--EEEEEEEETTEE--EE-----GGG-SSS----

pLDDT: mean 82.54, std 14.1, range [41.19, 94.38]